Protein AF-A0A6M1LW77-F1 (afdb_monomer_lite)

Radius of gyration: 14.68 Å; chains: 1; bounding box: 43×23×37 Å

Organism: NCBI:txid2716930

InterPro domains:
  IPR031768 Carbohydrate binding module, xylan-binding domain [PF16841] (2-78)

Sequence (104 aa):
DAWQGSAQYTISVDGVPINGTLTAQASHAAGEVDTVTVLGNWAPGGHVLTVNFLNDDWGGSAATDRNLYLEGATYNGAAVPGSTAMLGMAGPQNFAFTDVNPIG

Secondary structure (DSSP, 8-state):
-BTTS--EEEEEETTEEEEEEEE--S-GGGT----------PPSEEEEEEEEE----B-SSGGGBB-EEE---EETTEEPTT--EEE-SSEEEEEEEEE-S---

pLDDT: mean 93.74, std 7.68, range [51.5, 98.69]

Structure (mmCIF, N/CA/C/O backbone):
data_AF-A0A6M1LW77-F1
#
_entry.id   AF-A0A6M1LW77-F1
#
loop_
_atom_site.group_PDB
_atom_site.id
_atom_site.type_symbol
_atom_site.label_atom_id
_atom_site.label_alt_id
_atom_site.label_comp_id
_atom_site.label_asym_id
_atom_site.label_entity_id
_atom_site.label_seq_id
_atom_site.pdbx_PDB_ins_code
_atom_site.Cartn_x
_atom_site.Cartn_y
_atom_site.Cartn_z
_atom_site.occupancy
_atom_site.B_iso_or_equiv
_atom_site.auth_seq_id
_atom_site.auth_comp_id
_atom_site.auth_asym_id
_atom_site.auth_atom_id
_atom_site.pdbx_PDB_model_num
ATOM 1 N N . ASP A 1 1 ? 7.787 2.718 -13.040 1.00 77.25 1 ASP A N 1
ATOM 2 C CA . ASP A 1 1 ? 7.043 1.857 -12.101 1.00 77.25 1 ASP A CA 1
ATOM 3 C C . ASP A 1 1 ? 6.354 0.694 -12.816 1.00 77.25 1 ASP A C 1
ATOM 5 O O . ASP A 1 1 ? 6.376 -0.398 -12.276 1.00 77.25 1 ASP A O 1
ATOM 9 N N . ALA A 1 2 ? 5.822 0.862 -14.033 1.00 87.12 2 ALA A N 1
ATOM 10 C CA . ALA A 1 2 ? 5.198 -0.219 -14.817 1.00 87.12 2 ALA A CA 1
ATOM 11 C C . ALA A 1 2 ? 6.144 -0.960 -15.803 1.00 87.12 2 ALA A C 1
ATOM 13 O O . ALA A 1 2 ? 5.787 -1.203 -16.961 1.00 87.12 2 ALA A O 1
ATOM 14 N N . TRP A 1 3 ? 7.377 -1.299 -15.399 1.00 91.31 3 TRP A N 1
ATOM 15 C CA . TRP A 1 3 ? 8.298 -2.056 -16.267 1.00 91.31 3 TRP A CA 1
ATOM 16 C C . TRP A 1 3 ? 7.703 -3.423 -16.640 1.00 91.31 3 TRP A C 1
ATOM 18 O O . TRP A 1 3 ? 7.285 -4.173 -15.766 1.00 91.31 3 TRP A O 1
ATOM 28 N N . GLN A 1 4 ? 7.629 -3.744 -17.940 1.00 93.81 4 GLN A N 1
ATOM 29 C CA . GLN A 1 4 ? 6.992 -4.964 -18.480 1.00 93.81 4 GLN A CA 1
ATOM 30 C C . GLN A 1 4 ? 5.562 -5.235 -17.966 1.00 93.81 4 GLN A C 1
ATOM 32 O O . GLN A 1 4 ? 5.105 -6.375 -17.932 1.00 93.81 4 GLN A O 1
ATOM 37 N N . GLY A 1 5 ? 4.841 -4.180 -17.584 1.00 95.19 5 GLY A N 1
ATOM 38 C CA . GLY A 1 5 ? 3.474 -4.260 -17.086 1.00 95.19 5 GLY A CA 1
ATOM 39 C C . GLY A 1 5 ? 3.306 -3.598 -15.724 1.00 95.19 5 GLY A C 1
ATOM 40 O O . GLY A 1 5 ? 4.270 -3.337 -15.005 1.00 95.19 5 GLY A O 1
ATOM 41 N N . SER A 1 6 ? 2.053 -3.325 -15.385 1.00 97.12 6 SER A N 1
ATOM 42 C CA . SER A 1 6 ? 1.666 -2.684 -14.132 1.00 97.12 6 SER A CA 1
ATOM 43 C C . SER A 1 6 ? 1.931 -3.556 -12.905 1.00 97.12 6 SER A C 1
ATOM 45 O O . SER A 1 6 ? 1.854 -4.791 -12.954 1.00 97.12 6 SER A O 1
ATOM 47 N N . ALA A 1 7 ? 2.188 -2.901 -11.774 1.00 97.94 7 ALA A N 1
ATOM 48 C CA . ALA A 1 7 ? 2.237 -3.567 -10.482 1.00 97.94 7 ALA A CA 1
ATOM 49 C C . ALA A 1 7 ? 0.870 -4.177 -10.133 1.00 97.94 7 ALA A C 1
ATOM 51 O O . ALA A 1 7 ? -0.181 -3.569 -10.336 1.00 97.94 7 ALA A O 1
ATOM 52 N N . GLN A 1 8 ? 0.896 -5.391 -9.599 1.00 98.44 8 GLN A N 1
ATOM 53 C CA . GLN A 1 8 ? -0.256 -6.138 -9.121 1.00 98.44 8 GLN A CA 1
ATOM 54 C C . GLN A 1 8 ? -0.121 -6.370 -7.625 1.00 98.44 8 GLN A C 1
ATOM 56 O O . GLN A 1 8 ? 0.963 -6.678 -7.127 1.00 98.44 8 GLN A O 1
ATOM 61 N N . TYR A 1 9 ? -1.228 -6.242 -6.907 1.00 98.56 9 TYR A N 1
ATOM 62 C CA . TYR A 1 9 ? -1.230 -6.314 -5.454 1.00 98.56 9 TYR A CA 1
ATOM 63 C C . TYR A 1 9 ? -2.531 -6.891 -4.910 1.00 98.56 9 TYR A C 1
ATOM 65 O O . TYR A 1 9 ? -3.545 -6.949 -5.602 1.00 98.56 9 TYR A O 1
ATOM 73 N N . THR A 1 10 ? -2.507 -7.318 -3.653 1.00 98.44 10 THR A N 1
ATOM 74 C CA . THR A 1 10 ? -3.714 -7.648 -2.881 1.00 98.44 10 THR A CA 1
ATOM 75 C C . THR A 1 10 ? -3.806 -6.766 -1.651 1.00 98.44 10 THR A C 1
ATOM 77 O O . THR A 1 10 ? -2.784 -6.338 -1.113 1.00 98.44 10 THR A O 1
ATOM 80 N N . ILE A 1 11 ? -5.030 -6.555 -1.177 1.00 97.88 11 ILE A N 1
ATOM 81 C CA . ILE A 1 11 ? -5.310 -5.881 0.088 1.00 97.88 11 ILE A CA 1
ATOM 82 C C . ILE A 1 11 ? -5.914 -6.893 1.063 1.00 97.88 11 ILE A C 1
ATOM 84 O O . ILE A 1 11 ? -6.721 -7.736 0.676 1.00 97.88 11 ILE A O 1
ATOM 88 N N . SER A 1 12 ? -5.549 -6.799 2.337 1.00 97.50 12 SER A N 1
ATOM 89 C CA . SER A 1 12 ? -6.263 -7.468 3.425 1.00 97.50 12 SER A CA 1
ATOM 90 C C . SER A 1 12 ? -6.320 -6.578 4.660 1.00 97.50 12 SER A C 1
ATOM 92 O O . SER A 1 12 ? -5.467 -5.705 4.827 1.00 97.50 12 SER A O 1
ATOM 94 N N . VAL A 1 13 ? -7.315 -6.798 5.516 1.00 97.12 13 VAL A N 1
ATOM 95 C CA . VAL A 1 13 ? -7.378 -6.186 6.848 1.00 97.12 13 VAL A CA 1
ATOM 96 C C . VAL A 1 13 ? -7.446 -7.291 7.888 1.00 97.12 13 VAL A C 1
ATOM 98 O O . VAL A 1 13 ? -8.267 -8.196 7.765 1.00 97.12 13 VAL A O 1
ATOM 101 N N . ASP A 1 14 ? -6.544 -7.255 8.867 1.00 96.81 14 ASP A N 1
ATOM 102 C CA . ASP A 1 14 ? -6.369 -8.305 9.880 1.00 96.81 14 ASP A CA 1
ATOM 103 C C . ASP A 1 14 ? -6.228 -9.712 9.265 1.00 96.81 14 ASP A C 1
ATOM 105 O O . ASP A 1 14 ? -6.728 -10.712 9.779 1.00 96.81 14 ASP A O 1
ATOM 109 N N . GLY A 1 15 ? -5.561 -9.784 8.108 1.00 95.81 15 GLY A N 1
ATOM 110 C CA . GLY A 1 15 ? -5.372 -11.015 7.339 1.00 95.81 15 GLY A CA 1
ATOM 111 C C . GLY A 1 15 ? -6.597 -11.479 6.543 1.00 95.81 15 GLY A C 1
ATOM 112 O O . GLY A 1 15 ? -6.492 -12.459 5.808 1.00 95.81 15 GLY A O 1
ATOM 113 N N . VAL A 1 16 ? -7.736 -10.785 6.632 1.00 95.62 16 VAL A N 1
ATOM 114 C CA . VAL A 1 16 ? -8.928 -11.060 5.819 1.00 95.62 16 VAL A CA 1
ATOM 115 C C . VAL A 1 16 ? -8.786 -10.358 4.465 1.00 95.62 16 VAL A C 1
ATOM 117 O O . VAL A 1 16 ? -8.730 -9.125 4.432 1.00 95.62 16 VAL A O 1
ATOM 120 N N . PRO A 1 17 ? -8.715 -11.095 3.339 1.00 94.31 17 PRO A N 1
ATOM 121 C CA . PRO A 1 17 ? -8.573 -10.490 2.019 1.00 94.31 17 PRO A CA 1
ATOM 122 C C . PRO A 1 17 ? -9.755 -9.586 1.672 1.00 94.31 17 PRO A C 1
ATOM 124 O O . PRO A 1 17 ? -10.912 -9.936 1.907 1.00 94.31 17 PRO A O 1
ATOM 127 N N . ILE A 1 18 ? -9.452 -8.445 1.060 1.00 92.25 18 ILE A N 1
ATOM 128 C CA . ILE A 1 18 ? -10.434 -7.533 0.487 1.00 92.25 18 ILE A CA 1
ATOM 129 C C . ILE A 1 18 ? -10.259 -7.583 -1.026 1.00 92.25 18 ILE A C 1
ATOM 131 O O . ILE A 1 18 ? -9.220 -7.179 -1.548 1.00 92.25 18 ILE A O 1
ATOM 135 N N . ASN A 1 19 ? -11.302 -8.031 -1.725 1.00 87.44 19 ASN A N 1
ATOM 136 C CA . ASN A 1 19 ? -11.281 -8.276 -3.168 1.00 87.44 19 ASN A CA 1
ATOM 137 C C . ASN A 1 19 ? -10.229 -9.334 -3.572 1.00 87.44 19 ASN A C 1
ATOM 139 O O . ASN A 1 19 ? -9.764 -10.126 -2.753 1.00 87.44 19 ASN A O 1
ATOM 143 N N . GLY A 1 20 ? -9.920 -9.401 -4.868 1.00 93.19 20 GLY A N 1
ATOM 144 C CA . GLY A 1 20 ? -8.857 -10.239 -5.422 1.00 93.19 20 GLY A CA 1
ATOM 145 C C . GLY A 1 20 ? -7.597 -9.434 -5.739 1.00 93.19 20 GLY A C 1
ATOM 146 O O . GLY A 1 20 ? -7.352 -8.373 -5.168 1.00 93.19 20 GLY A O 1
ATOM 147 N N . THR A 1 21 ? -6.806 -9.933 -6.686 1.00 97.62 21 THR A N 1
ATOM 148 C CA . THR A 1 21 ? -5.676 -9.184 -7.241 1.00 97.62 21 THR A CA 1
ATOM 149 C C . THR A 1 21 ? -6.159 -7.910 -7.931 1.00 97.62 21 THR A C 1
ATOM 151 O O . THR A 1 21 ? -7.051 -7.944 -8.778 1.00 97.62 21 THR A O 1
ATOM 154 N N . LEU A 1 22 ? -5.536 -6.797 -7.569 1.00 97.88 22 LEU A N 1
ATOM 155 C CA . LEU A 1 22 ? -5.709 -5.477 -8.157 1.00 97.88 22 LEU A CA 1
ATOM 156 C C . LEU A 1 22 ? -4.479 -5.132 -9.000 1.00 97.88 22 LEU A C 1
ATOM 158 O O . LEU A 1 22 ? -3.400 -5.690 -8.799 1.00 97.88 22 LEU A O 1
ATOM 162 N N . THR A 1 23 ? -4.635 -4.194 -9.929 1.00 97.38 23 THR A N 1
ATOM 163 C CA . THR A 1 23 ? -3.553 -3.690 -10.782 1.00 97.38 23 THR A CA 1
ATOM 164 C C . THR A 1 23 ? -3.472 -2.174 -10.641 1.00 97.38 23 THR A C 1
ATOM 166 O O . THR A 1 23 ? -4.497 -1.513 -10.769 1.00 97.38 23 THR A O 1
ATOM 169 N N . ALA A 1 24 ? -2.278 -1.635 -10.390 1.00 96.75 24 ALA A N 1
ATOM 170 C CA . ALA A 1 24 ? -2.022 -0.196 -10.380 1.00 96.75 24 ALA A CA 1
ATOM 171 C C . ALA A 1 24 ? -1.937 0.316 -11.828 1.00 96.75 24 ALA A C 1
ATOM 173 O O . ALA A 1 24 ? -0.968 0.047 -12.541 1.00 96.75 24 ALA A O 1
ATOM 174 N N . GLN A 1 25 ? -2.997 0.969 -12.289 1.00 93.94 25 GLN A N 1
ATOM 175 C CA . GLN A 1 25 ? -3.142 1.494 -13.647 1.00 93.94 25 GLN A CA 1
ATOM 176 C C . GLN A 1 25 ? -2.685 2.953 -13.746 1.00 93.94 25 GLN A C 1
ATOM 178 O O . GLN A 1 25 ? -2.246 3.377 -14.815 1.00 93.94 25 GLN A O 1
ATOM 183 N N . ALA A 1 26 ? -2.796 3.714 -12.656 1.00 94.25 26 ALA A N 1
ATOM 184 C CA . ALA A 1 26 ? -2.412 5.118 -12.615 1.00 94.25 26 ALA A CA 1
ATOM 185 C C . ALA A 1 26 ? -0.897 5.320 -12.776 1.00 94.25 26 ALA A C 1
ATOM 187 O O . ALA A 1 26 ? -0.088 4.544 -12.264 1.00 94.25 26 ALA A O 1
ATOM 188 N N . SER A 1 27 ? -0.509 6.394 -13.467 1.00 92.12 27 SER A N 1
ATOM 189 C CA . SER A 1 27 ? 0.898 6.754 -13.646 1.00 92.12 27 SER A CA 1
ATOM 190 C C . SER A 1 27 ? 1.435 7.531 -12.443 1.00 92.12 27 SER A C 1
ATOM 192 O O . SER A 1 27 ? 1.153 8.723 -12.285 1.00 92.12 27 SER A O 1
ATOM 194 N N . HIS A 1 28 ? 2.307 6.904 -11.646 1.00 92.62 28 HIS A N 1
ATOM 195 C CA . HIS A 1 28 ? 2.972 7.586 -10.530 1.00 92.62 28 HIS A CA 1
ATOM 196 C C . HIS A 1 28 ? 3.823 8.782 -11.005 1.00 92.62 28 HIS A C 1
ATOM 198 O O . HIS A 1 28 ? 3.812 9.849 -10.397 1.00 92.62 28 HIS A O 1
ATOM 204 N N . ALA A 1 29 ? 4.510 8.659 -12.149 1.00 90.81 29 ALA A N 1
ATOM 205 C CA . ALA A 1 29 ? 5.334 9.742 -12.702 1.00 90.81 29 ALA A CA 1
ATOM 206 C C . ALA A 1 29 ? 4.519 10.971 -13.147 1.00 90.81 29 ALA A C 1
ATOM 208 O O . ALA A 1 29 ? 5.057 12.077 -13.198 1.00 90.81 29 ALA A O 1
ATOM 209 N N . ALA A 1 30 ? 3.237 10.783 -13.474 1.00 93.69 30 ALA A N 1
ATOM 210 C CA . ALA A 1 30 ? 2.312 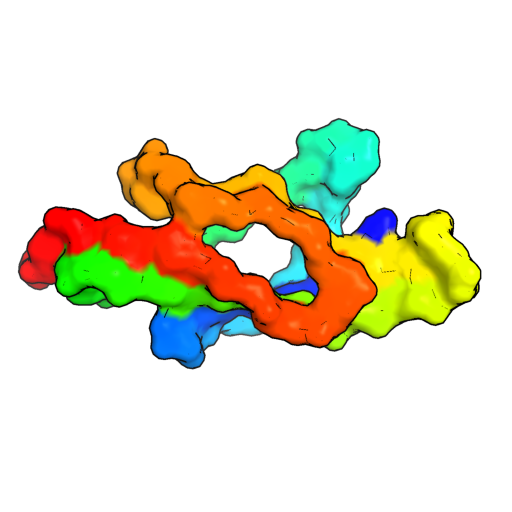11.869 -13.792 1.00 93.69 30 ALA A CA 1
ATOM 211 C C . ALA A 1 30 ? 1.601 12.436 -12.546 1.00 93.69 30 ALA A C 1
ATOM 213 O O . ALA A 1 30 ? 0.850 13.402 -12.670 1.00 93.69 30 ALA A O 1
ATOM 214 N N . GLY A 1 31 ? 1.839 11.864 -11.358 1.00 93.81 31 GLY A N 1
ATOM 215 C CA . GLY A 1 31 ? 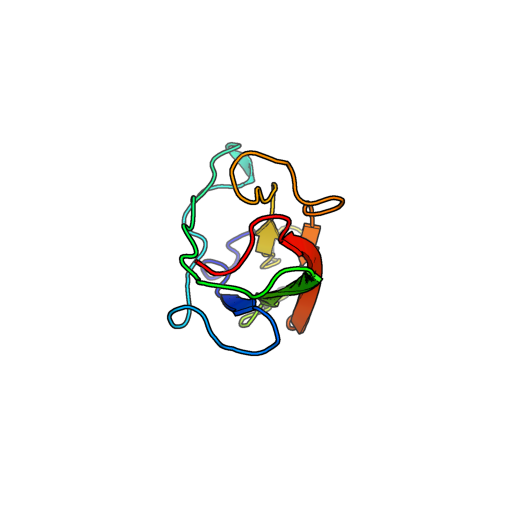1.138 12.219 -10.122 1.00 93.81 31 GLY A CA 1
ATOM 216 C C . GLY A 1 31 ? -0.316 11.740 -10.083 1.00 93.81 31 GLY A C 1
ATOM 217 O O . GLY A 1 31 ? -1.131 12.310 -9.359 1.00 93.81 31 GLY A O 1
ATOM 218 N N . GLU A 1 32 ? -0.661 10.732 -10.885 1.00 96.06 32 GLU A N 1
ATOM 219 C CA . GLU A 1 32 ? -1.989 10.123 -10.897 1.00 96.06 32 GLU A CA 1
ATOM 220 C C . GLU A 1 32 ? -2.098 9.048 -9.813 1.00 96.06 32 GLU A C 1
ATOM 222 O O . GLU A 1 32 ? -1.108 8.415 -9.443 1.00 96.06 32 GLU A O 1
ATOM 227 N N . VAL A 1 33 ? -3.318 8.804 -9.330 1.00 96.19 33 VAL A N 1
ATOM 228 C CA . VAL A 1 33 ? -3.587 7.782 -8.314 1.00 96.19 33 VAL A CA 1
ATOM 229 C C . VAL A 1 33 ? -4.846 6.991 -8.641 1.00 96.19 33 VAL A C 1
ATOM 231 O O . VAL A 1 33 ? -5.886 7.559 -8.980 1.00 96.19 33 VAL A O 1
ATOM 234 N N . ASP A 1 34 ? -4.770 5.675 -8.463 1.00 95.56 34 ASP A N 1
ATOM 235 C CA . ASP A 1 34 ? -5.957 4.836 -8.346 1.00 95.56 34 ASP A CA 1
ATOM 236 C C . ASP A 1 34 ? -6.490 4.936 -6.917 1.00 95.56 34 ASP A C 1
ATOM 238 O O . ASP A 1 34 ? -5.739 4.840 -5.946 1.00 95.56 34 ASP A O 1
ATOM 242 N N . THR A 1 35 ? -7.803 5.100 -6.769 1.00 95.69 35 THR A N 1
ATOM 243 C CA . THR A 1 35 ? -8.448 5.057 -5.451 1.00 95.69 35 THR A CA 1
ATOM 244 C C . THR A 1 35 ? -9.161 3.727 -5.270 1.00 95.69 35 THR A C 1
ATOM 246 O O . THR A 1 35 ? -10.076 3.399 -6.024 1.00 95.69 35 THR A O 1
ATOM 249 N N . VAL A 1 36 ? -8.778 2.982 -4.232 1.00 95.25 36 VAL A N 1
ATOM 250 C CA . VAL A 1 36 ? -9.458 1.747 -3.828 1.00 95.25 36 VAL A CA 1
ATOM 251 C C . VAL A 1 36 ? -10.259 2.003 -2.560 1.00 95.25 36 VAL A C 1
ATOM 253 O O . VAL A 1 36 ? -9.707 2.378 -1.528 1.00 95.25 36 VAL A O 1
ATOM 256 N N . THR A 1 37 ? -11.569 1.774 -2.621 1.00 94.38 37 THR A N 1
ATOM 257 C CA . THR A 1 37 ? -12.429 1.811 -1.435 1.00 94.38 37 THR A CA 1
ATOM 258 C C . THR A 1 37 ? -12.522 0.420 -0.820 1.00 94.38 37 THR A C 1
ATOM 260 O O . THR A 1 37 ? -12.987 -0.526 -1.455 1.00 94.38 37 THR A O 1
ATOM 263 N N . VAL A 1 38 ? -12.098 0.312 0.436 1.00 92.06 38 VAL A N 1
ATOM 264 C CA . VAL A 1 38 ? -12.228 -0.890 1.261 1.00 92.06 38 VAL A CA 1
ATOM 265 C C . VAL A 1 38 ? -13.419 -0.686 2.190 1.00 92.06 38 VAL A C 1
ATOM 267 O O . VAL A 1 38 ? -13.441 0.269 2.964 1.00 92.06 38 VAL A O 1
ATOM 270 N N . LEU A 1 39 ? -14.408 -1.575 2.116 1.00 89.88 39 LEU A N 1
ATOM 271 C CA . LEU A 1 39 ? -15.559 -1.576 3.016 1.00 89.88 39 LEU A CA 1
ATOM 272 C C . LEU A 1 39 ? -15.420 -2.731 4.006 1.00 89.88 39 LEU A C 1
ATOM 274 O O . LEU A 1 39 ? -15.143 -3.862 3.608 1.00 89.88 39 LEU A O 1
ATOM 278 N N . GLY A 1 40 ? -15.638 -2.444 5.283 1.00 86.50 40 GLY A N 1
ATOM 279 C CA . GLY A 1 40 ? -15.588 -3.421 6.361 1.00 86.50 40 GLY A CA 1
ATOM 280 C C . GLY A 1 40 ? -16.358 -2.927 7.579 1.00 86.50 40 GLY A C 1
ATOM 281 O O . GLY A 1 40 ? -16.624 -1.734 7.708 1.00 86.50 40 GLY A O 1
ATOM 282 N N . ASN A 1 41 ? -16.739 -3.861 8.447 1.00 86.81 41 ASN A N 1
ATOM 283 C CA . ASN A 1 41 ? -17.282 -3.570 9.770 1.00 86.81 41 ASN A CA 1
ATOM 284 C C . ASN A 1 41 ? -16.318 -4.163 10.797 1.00 86.81 41 ASN A C 1
ATOM 286 O O . ASN A 1 41 ? -16.365 -5.366 11.068 1.00 86.81 41 ASN A O 1
ATOM 290 N N . TRP A 1 42 ? -15.393 -3.342 11.278 1.00 90.44 42 TRP A N 1
ATOM 291 C CA . TRP A 1 42 ? -14.362 -3.759 12.217 1.00 90.44 42 TRP A CA 1
ATOM 292 C C . TRP A 1 42 ? -14.774 -3.400 13.646 1.00 90.44 42 TRP A C 1
ATOM 294 O O . TRP A 1 42 ? -15.483 -2.426 13.884 1.00 90.44 42 TRP A O 1
ATOM 304 N N . ALA A 1 43 ? -14.391 -4.240 14.607 1.00 91.5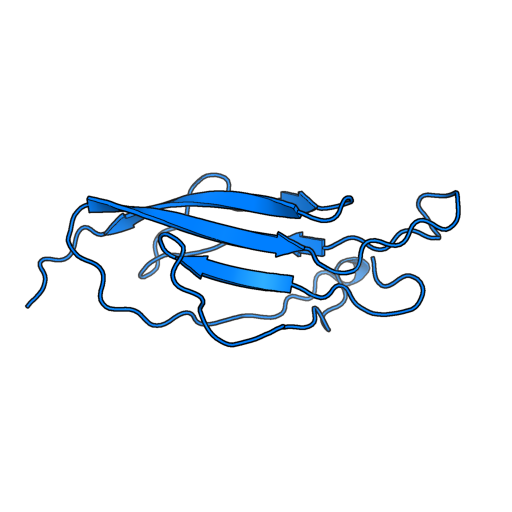0 43 ALA A N 1
ATOM 305 C CA . ALA A 1 43 ? -14.656 -3.959 16.014 1.00 91.50 43 ALA A CA 1
ATOM 306 C C . ALA A 1 43 ? -13.797 -2.775 16.490 1.00 91.50 43 ALA A C 1
ATOM 308 O O . ALA A 1 43 ? -12.693 -2.620 15.990 1.00 91.50 43 ALA A O 1
ATOM 309 N N . PRO A 1 44 ? -14.221 -1.994 17.498 1.00 92.56 44 PRO A N 1
ATOM 310 C CA . PRO A 1 44 ? -13.379 -0.947 18.069 1.00 92.56 44 PRO A CA 1
ATOM 311 C C . PRO A 1 44 ? -11.995 -1.472 18.461 1.00 92.56 44 PRO A C 1
ATOM 313 O O . PRO A 1 44 ? -11.892 -2.483 19.164 1.00 92.56 44 PRO A O 1
ATOM 316 N N . GLY A 1 45 ? -10.937 -0.763 18.074 1.00 94.56 45 GLY A N 1
ATOM 317 C CA . GLY A 1 45 ? -9.568 -1.163 18.382 1.00 94.56 45 GLY A CA 1
ATOM 318 C C . GLY A 1 45 ? -8.582 -0.933 17.244 1.00 94.56 45 GLY A C 1
ATOM 319 O O . GLY A 1 45 ? -8.869 -0.254 16.265 1.00 94.56 45 GLY A O 1
ATOM 320 N N . GLY A 1 46 ? -7.369 -1.451 17.428 1.00 96.06 46 GLY A N 1
ATOM 321 C CA . GLY A 1 46 ? -6.322 -1.390 16.413 1.00 96.06 46 GLY A CA 1
ATOM 322 C C . GLY A 1 46 ? -6.489 -2.491 15.368 1.00 96.06 46 GLY A C 1
ATOM 323 O O . GLY A 1 46 ? -6.755 -3.637 15.723 1.00 96.06 46 GLY A O 1
ATOM 324 N N . HIS A 1 47 ? -6.251 -2.133 14.112 1.00 96.88 47 HIS A N 1
ATOM 325 C CA . HIS A 1 47 ? -6.309 -3.008 12.945 1.00 96.88 47 HIS A CA 1
ATOM 326 C C . HIS A 1 47 ? -5.069 -2.838 12.080 1.00 96.88 47 HIS A C 1
ATOM 328 O O . HIS A 1 47 ? -4.373 -1.816 12.140 1.00 96.88 47 HIS A O 1
ATOM 334 N N . VAL A 1 48 ? -4.813 -3.835 11.238 1.00 97.56 48 VAL A N 1
ATOM 335 C CA . VAL A 1 48 ? -3.704 -3.819 10.285 1.00 97.56 48 VAL A CA 1
ATOM 336 C C . VAL A 1 48 ? -4.239 -3.921 8.866 1.00 97.56 48 VAL A C 1
ATOM 338 O O . VAL A 1 48 ? -4.795 -4.943 8.476 1.00 97.56 48 VAL A O 1
ATOM 341 N N . LEU A 1 49 ? -4.012 -2.872 8.077 1.00 97.31 49 LEU A N 1
ATOM 342 C CA . LEU A 1 49 ? -4.093 -2.914 6.623 1.00 97.31 49 LEU A CA 1
ATOM 343 C C . LEU A 1 49 ? -2.794 -3.515 6.079 1.00 97.31 49 LEU A C 1
ATOM 345 O O . LEU A 1 49 ? -1.712 -2.991 6.343 1.00 97.31 49 LEU A O 1
ATOM 349 N N . THR A 1 50 ? -2.902 -4.561 5.268 1.00 98.31 50 THR A N 1
ATOM 350 C CA . THR A 1 50 ? -1.770 -5.148 4.547 1.00 98.31 50 THR A CA 1
ATOM 351 C C . THR A 1 50 ? -1.962 -4.965 3.049 1.00 98.31 50 THR A C 1
ATOM 353 O O . THR A 1 50 ? -2.945 -5.447 2.481 1.00 98.31 50 THR A O 1
ATOM 356 N N . VAL A 1 51 ? -0.991 -4.317 2.407 1.00 98.31 51 VAL A N 1
ATOM 357 C CA . VAL A 1 51 ? -0.850 -4.245 0.948 1.00 98.31 51 VAL A CA 1
ATOM 358 C C . VAL A 1 51 ? 0.286 -5.175 0.549 1.00 98.31 51 VAL A C 1
ATOM 360 O O . VAL A 1 51 ? 1.405 -5.010 1.019 1.00 98.31 51 VAL A O 1
ATOM 363 N N . ASN A 1 52 ? 0.010 -6.168 -0.291 1.00 98.44 52 ASN A N 1
ATOM 364 C CA . ASN A 1 52 ? 0.992 -7.178 -0.681 1.00 98.44 52 ASN A CA 1
ATOM 365 C C . ASN A 1 52 ? 1.299 -7.074 -2.175 1.00 98.44 52 ASN A C 1
ATOM 367 O O . ASN A 1 52 ? 0.422 -7.356 -2.992 1.00 98.44 52 ASN A O 1
ATOM 371 N N . PHE A 1 53 ? 2.521 -6.664 -2.520 1.00 98.69 53 PHE A N 1
ATOM 372 C CA . PHE A 1 53 ? 2.993 -6.567 -3.902 1.00 98.69 53 PHE A CA 1
ATOM 373 C C . PHE A 1 53 ? 3.345 -7.959 -4.443 1.00 98.69 53 PHE A C 1
ATOM 375 O O . PHE A 1 53 ? 4.019 -8.733 -3.764 1.00 98.69 53 PHE A O 1
ATOM 382 N N . LEU A 1 54 ? 2.859 -8.301 -5.641 1.00 98.50 54 LEU A N 1
ATOM 383 C CA . LEU A 1 54 ? 2.863 -9.682 -6.139 1.00 98.50 54 LEU A CA 1
ATOM 384 C C . LEU A 1 54 ? 3.882 -9.960 -7.240 1.00 98.50 54 LEU A C 1
ATOM 386 O O . LEU A 1 54 ? 4.519 -11.009 -7.233 1.00 98.50 54 LEU A O 1
ATOM 390 N N . ASN A 1 55 ? 3.976 -9.076 -8.229 1.00 97.75 55 ASN A N 1
ATOM 391 C CA . ASN A 1 55 ? 4.714 -9.322 -9.465 1.00 97.75 55 ASN A CA 1
ATOM 392 C C . ASN A 1 55 ? 5.931 -8.407 -9.560 1.00 97.75 55 ASN A C 1
ATOM 394 O O . ASN A 1 55 ? 6.037 -7.638 -10.503 1.00 97.75 55 ASN A O 1
ATOM 398 N N . ASP A 1 56 ? 6.842 -8.478 -8.600 1.00 97.00 56 ASP A N 1
ATOM 399 C CA . ASP A 1 56 ? 8.143 -7.816 -8.727 1.00 97.00 56 ASP A CA 1
ATOM 400 C C . ASP A 1 56 ? 8.892 -8.293 -9.988 1.00 97.00 56 ASP A C 1
ATOM 402 O O . ASP A 1 56 ? 8.789 -9.461 -10.378 1.00 97.00 56 ASP A O 1
ATOM 406 N N . ASP A 1 57 ? 9.582 -7.373 -10.659 1.00 97.12 57 ASP A N 1
ATOM 407 C CA . ASP A 1 57 ? 10.351 -7.643 -11.872 1.00 97.12 57 ASP A CA 1
ATOM 408 C C . ASP A 1 57 ? 11.444 -6.591 -12.080 1.00 97.12 57 ASP A C 1
ATOM 410 O O . ASP A 1 57 ? 11.179 -5.431 -12.415 1.00 97.12 57 ASP A O 1
ATOM 414 N N . TRP A 1 58 ? 12.688 -7.039 -11.914 1.00 95.69 58 TRP A N 1
ATOM 415 C CA . TRP A 1 58 ? 13.888 -6.222 -12.008 1.00 95.69 58 TRP A CA 1
ATOM 416 C C . TRP A 1 58 ? 14.701 -6.569 -13.257 1.00 95.69 58 TRP A C 1
ATOM 418 O O . TRP A 1 58 ? 15.341 -7.618 -13.357 1.00 95.69 58 TRP A O 1
ATOM 428 N N . GLY A 1 59 ? 14.758 -5.630 -14.195 1.00 96.25 59 GLY A N 1
ATOM 429 C CA . GLY A 1 59 ? 15.526 -5.714 -15.434 1.00 96.25 59 GLY A CA 1
ATOM 430 C C . GLY A 1 59 ? 16.953 -5.169 -15.336 1.00 96.25 59 GLY A C 1
ATOM 431 O O . GLY A 1 59 ? 17.521 -4.805 -16.365 1.00 96.25 59 GLY A O 1
ATOM 432 N N . GLY A 1 60 ? 17.529 -5.037 -14.136 1.00 95.75 60 GLY A N 1
ATOM 433 C CA . GLY A 1 60 ? 18.931 -4.631 -13.948 1.00 95.75 60 GLY A CA 1
ATOM 434 C C . GLY A 1 60 ? 19.185 -3.132 -13.744 1.00 95.75 60 GLY A C 1
ATOM 435 O O . GLY A 1 60 ? 20.338 -2.748 -13.546 1.00 95.75 60 GLY A O 1
ATOM 436 N N . SER A 1 61 ? 18.159 -2.277 -13.785 1.00 94.56 61 SER A N 1
ATOM 437 C CA . SER A 1 61 ? 18.291 -0.833 -13.555 1.00 94.56 61 SER A CA 1
ATOM 438 C C . SER A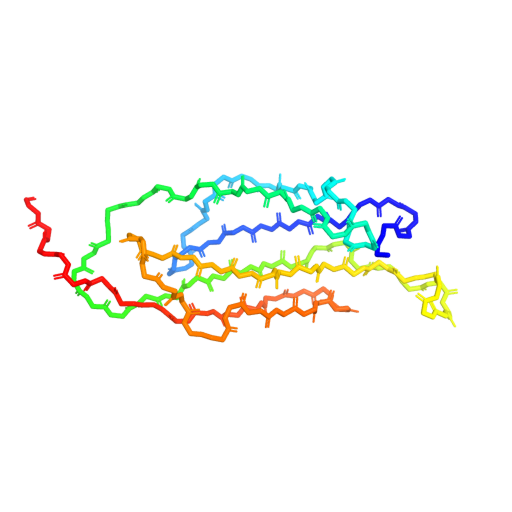 1 61 ? 17.000 -0.221 -13.012 1.00 94.56 61 SER A C 1
ATOM 440 O O . SER A 1 61 ? 15.923 -0.753 -13.248 1.00 94.56 61 SER A O 1
ATOM 442 N N . ALA A 1 62 ? 17.084 0.955 -12.382 1.00 90.12 62 ALA A N 1
ATOM 443 C CA . ALA A 1 62 ? 15.901 1.663 -11.877 1.00 90.12 62 ALA A CA 1
ATOM 444 C C . ALA A 1 62 ? 14.887 2.034 -12.982 1.00 90.12 62 ALA A C 1
ATOM 446 O O . ALA A 1 62 ? 13.696 2.165 -12.720 1.00 90.12 62 ALA A O 1
ATOM 447 N N . ALA A 1 63 ? 15.345 2.202 -14.229 1.00 90.75 63 ALA A N 1
ATOM 448 C CA . ALA A 1 63 ? 14.466 2.451 -15.375 1.00 90.75 63 ALA A CA 1
ATOM 449 C C . ALA A 1 63 ? 13.735 1.183 -15.852 1.00 90.75 63 ALA A C 1
ATOM 451 O O . ALA A 1 63 ? 12.745 1.271 -16.576 1.00 90.75 63 ALA A O 1
ATOM 452 N N . THR A 1 64 ? 14.228 0.013 -15.452 1.00 95.31 64 THR A N 1
ATOM 453 C CA . THR A 1 64 ? 13.704 -1.308 -15.799 1.00 95.31 64 THR A CA 1
ATOM 454 C C . THR A 1 64 ? 13.219 -2.030 -14.548 1.00 95.31 64 THR A C 1
ATOM 456 O O . THR A 1 64 ? 13.483 -3.212 -14.368 1.00 95.31 64 THR A O 1
ATOM 459 N N . ASP A 1 65 ? 12.527 -1.302 -13.677 1.00 95.44 65 ASP A N 1
ATOM 460 C CA . ASP A 1 65 ? 12.058 -1.797 -12.389 1.00 95.44 65 ASP A CA 1
ATOM 461 C C . ASP A 1 65 ? 10.544 -1.659 -12.247 1.00 95.44 65 ASP A C 1
ATOM 463 O O . ASP A 1 65 ? 9.973 -0.587 -12.530 1.00 95.44 65 ASP A O 1
ATOM 467 N N . ARG A 1 66 ? 9.893 -2.741 -11.809 1.00 97.50 66 ARG A N 1
ATOM 468 C CA . ARG A 1 66 ? 8.477 -2.724 -11.469 1.00 97.50 66 ARG A CA 1
ATOM 469 C C . ARG A 1 66 ? 8.306 -2.449 -9.984 1.00 97.50 66 ARG A C 1
ATOM 471 O O . ARG A 1 66 ? 8.642 -3.264 -9.140 1.00 97.50 66 ARG A O 1
ATOM 478 N N . ASN A 1 67 ? 7.680 -1.322 -9.685 1.00 97.31 67 ASN A N 1
ATOM 479 C CA . ASN A 1 67 ? 7.459 -0.867 -8.320 1.00 97.31 67 ASN A CA 1
ATOM 480 C C . ASN A 1 67 ? 5.969 -0.622 -8.089 1.00 97.31 67 ASN A C 1
ATOM 482 O O . ASN A 1 67 ? 5.270 -0.154 -8.989 1.00 97.31 67 ASN A O 1
ATOM 486 N N . LEU A 1 68 ? 5.499 -0.884 -6.871 1.00 98.38 68 LEU A N 1
ATOM 487 C CA . LEU A 1 68 ? 4.189 -0.439 -6.402 1.00 98.38 68 LEU A CA 1
ATOM 488 C C . LEU A 1 68 ? 4.359 0.787 -5.503 1.00 98.38 68 LEU A C 1
ATOM 490 O O . LEU A 1 68 ? 5.146 0.758 -4.559 1.00 98.38 68 LEU A O 1
ATOM 494 N N . TYR A 1 69 ? 3.581 1.833 -5.763 1.00 98.19 69 TYR A N 1
ATOM 495 C CA . TYR A 1 69 ? 3.538 3.036 -4.937 1.00 98.19 69 TYR A CA 1
ATOM 496 C C . TYR A 1 69 ? 2.193 3.121 -4.225 1.00 98.19 69 TYR A C 1
ATOM 498 O O . TYR A 1 69 ? 1.137 2.944 -4.832 1.00 98.19 69 TYR A O 1
ATOM 506 N N . LEU A 1 70 ? 2.242 3.379 -2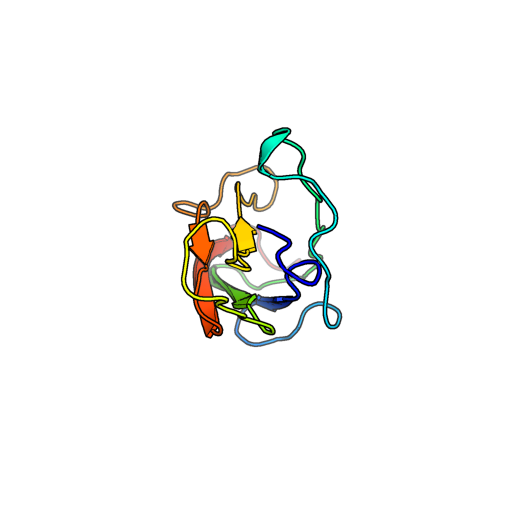.923 1.00 97.50 70 LEU A N 1
ATOM 507 C CA . LEU A 1 70 ? 1.101 3.781 -2.120 1.00 97.50 70 LEU A CA 1
ATOM 508 C C . LEU A 1 70 ? 1.334 5.229 -1.697 1.00 97.50 70 LEU A C 1
ATOM 510 O O . LEU A 1 70 ? 2.259 5.500 -0.937 1.00 97.50 70 LEU A O 1
ATOM 514 N N . GLU A 1 71 ? 0.485 6.141 -2.164 1.00 97.31 71 GLU A N 1
ATOM 515 C CA . GLU A 1 71 ? 0.600 7.567 -1.828 1.00 97.31 71 GLU A CA 1
ATOM 516 C C . GLU A 1 71 ? 0.020 7.896 -0.451 1.00 97.31 71 GLU A C 1
ATOM 518 O O . GLU A 1 71 ? 0.509 8.776 0.258 1.00 97.31 71 GLU A O 1
ATOM 523 N N . GLY A 1 72 ? -1.016 7.170 -0.039 1.00 97.19 72 GLY A N 1
ATOM 524 C CA . GLY A 1 72 ? -1.700 7.405 1.221 1.00 97.19 72 GLY A CA 1
ATOM 525 C C . GLY A 1 72 ? -2.885 6.472 1.424 1.00 97.19 72 GLY A C 1
ATOM 526 O O . GLY A 1 72 ? -3.389 5.854 0.488 1.00 97.19 72 GLY A O 1
ATOM 527 N N . ALA A 1 73 ? -3.369 6.418 2.659 1.00 97.19 73 ALA A N 1
ATOM 528 C CA . ALA A 1 73 ? -4.624 5.792 3.025 1.00 97.19 73 ALA A CA 1
ATOM 529 C C . ALA A 1 73 ? -5.357 6.669 4.043 1.00 97.19 73 ALA A C 1
ATOM 531 O O . ALA A 1 73 ? -4.754 7.378 4.854 1.00 97.19 73 ALA A O 1
ATOM 532 N N . THR A 1 74 ? -6.684 6.604 4.005 1.00 96.69 74 THR A N 1
ATOM 533 C CA . THR A 1 74 ? -7.544 7.228 5.011 1.00 96.69 74 THR A CA 1
ATOM 534 C C . THR A 1 74 ? -8.513 6.197 5.570 1.00 96.69 74 THR A C 1
ATOM 536 O O . THR A 1 74 ? -8.945 5.291 4.860 1.00 96.69 74 THR A O 1
ATOM 539 N N . TYR A 1 75 ? -8.852 6.346 6.847 1.00 94.31 75 TYR A N 1
ATOM 540 C CA . TYR A 1 75 ? -9.877 5.587 7.539 1.00 94.31 75 TYR A CA 1
ATOM 541 C C . TYR A 1 75 ? -10.951 6.548 8.047 1.00 94.31 75 TYR A C 1
ATOM 543 O O . TYR A 1 75 ? -10.659 7.427 8.857 1.00 94.31 75 TYR A O 1
ATOM 551 N N . ASN A 1 76 ? -12.182 6.431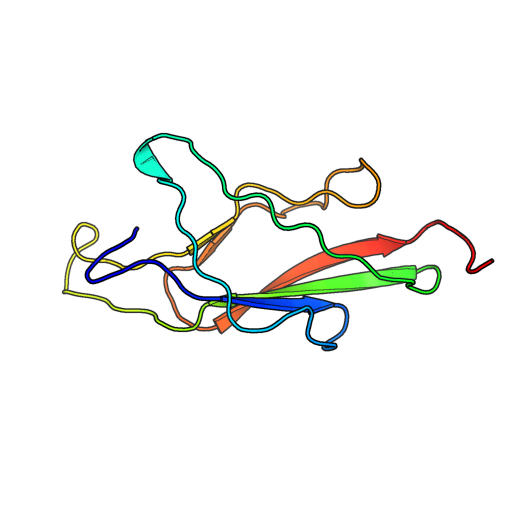 7.536 1.00 91.19 76 ASN A N 1
ATOM 552 C CA . ASN A 1 76 ? -13.306 7.316 7.880 1.00 91.19 76 ASN A CA 1
ATOM 553 C C . ASN A 1 76 ? -12.954 8.821 7.832 1.00 91.19 76 ASN A C 1
ATOM 555 O O . ASN A 1 76 ? -13.368 9.605 8.682 1.00 91.19 76 ASN A O 1
ATOM 559 N N . GLY A 1 77 ? -12.163 9.224 6.832 1.00 91.00 77 GLY A N 1
ATOM 560 C CA . GLY A 1 77 ? -11.728 10.611 6.632 1.00 91.00 77 GLY A CA 1
ATOM 561 C C . GLY A 1 77 ? -10.497 11.043 7.441 1.00 91.00 77 GLY A C 1
ATOM 562 O O . GLY A 1 77 ? -9.986 12.135 7.208 1.00 91.00 77 GLY A O 1
ATOM 563 N N . ALA A 1 78 ? -9.979 10.206 8.344 1.00 92.62 78 ALA A N 1
ATOM 564 C CA . ALA A 1 78 ? -8.716 10.443 9.040 1.00 92.62 78 ALA A CA 1
ATOM 565 C C . ALA A 1 78 ? -7.550 9.766 8.304 1.00 92.62 78 ALA A C 1
ATOM 567 O O . ALA A 1 78 ? -7.687 8.646 7.822 1.00 92.62 78 ALA A O 1
ATOM 568 N N . ALA A 1 79 ? -6.390 10.418 8.221 1.00 95.25 79 ALA A N 1
ATOM 569 C CA . ALA A 1 79 ? -5.205 9.813 7.614 1.00 95.25 79 ALA A CA 1
ATOM 570 C C . ALA A 1 79 ? -4.715 8.605 8.428 1.00 95.25 79 ALA A C 1
ATOM 572 O O . ALA A 1 79 ? -4.640 8.670 9.656 1.00 95.25 79 ALA A O 1
ATOM 573 N N . VAL A 1 80 ? -4.337 7.528 7.738 1.00 96.31 80 VAL A N 1
ATOM 574 C CA . VAL A 1 80 ? -3.635 6.394 8.346 1.00 96.31 80 VAL A CA 1
ATOM 575 C C . VAL A 1 80 ? -2.152 6.769 8.472 1.00 96.31 80 VAL A C 1
ATOM 577 O O . VAL A 1 80 ? -1.508 7.051 7.461 1.00 96.31 80 VAL A O 1
ATOM 580 N N . PRO A 1 81 ? -1.570 6.823 9.682 1.00 93.50 81 PRO A N 1
ATOM 581 C CA . PRO A 1 81 ? -0.187 7.260 9.841 1.00 93.50 81 PRO A CA 1
ATOM 582 C C . PRO A 1 81 ? 0.805 6.366 9.088 1.00 93.50 81 PRO A C 1
ATOM 584 O O . PRO A 1 81 ? 0.759 5.142 9.188 1.00 93.50 81 PRO A O 1
ATOM 587 N N . GLY A 1 82 ? 1.736 6.987 8.358 1.00 95.38 82 GLY A N 1
ATOM 588 C CA . GLY A 1 82 ? 2.805 6.274 7.651 1.00 95.38 82 GLY A CA 1
ATOM 589 C C . GLY A 1 82 ? 2.350 5.484 6.421 1.00 95.38 82 GLY A C 1
ATOM 590 O O . GLY A 1 82 ? 3.122 4.678 5.915 1.00 95.38 82 GLY A O 1
ATOM 591 N N . SER A 1 83 ? 1.132 5.706 5.918 1.00 96.25 83 SER A N 1
ATOM 592 C CA . SER A 1 83 ? 0.568 4.999 4.760 1.00 96.25 83 SER A CA 1
ATOM 593 C C . SER A 1 83 ? 1.129 5.424 3.397 1.00 96.25 83 SER A C 1
ATOM 595 O O . SER A 1 83 ? 0.424 5.313 2.401 1.00 96.25 83 SER A O 1
ATOM 597 N N . THR A 1 84 ? 2.352 5.946 3.343 1.00 97.31 84 THR A N 1
ATOM 598 C CA . THR A 1 84 ? 3.046 6.263 2.090 1.00 97.31 84 THR A CA 1
ATOM 599 C C . THR A 1 84 ? 4.232 5.320 1.960 1.00 97.31 84 THR A C 1
ATOM 601 O O . THR A 1 84 ? 5.054 5.241 2.875 1.00 97.31 84 THR A O 1
ATOM 604 N N . ALA A 1 85 ? 4.320 4.579 0.859 1.00 97.31 85 ALA A N 1
ATOM 605 C CA . ALA A 1 85 ? 5.348 3.561 0.674 1.00 97.31 85 ALA A CA 1
ATOM 606 C C . ALA A 1 85 ? 5.647 3.300 -0.804 1.00 97.31 85 ALA A C 1
ATOM 608 O O . ALA A 1 85 ? 4.751 3.303 -1.642 1.00 97.31 85 ALA A O 1
ATOM 609 N N . MET A 1 86 ? 6.907 2.981 -1.093 1.00 96.88 86 MET A N 1
ATOM 610 C CA . MET A 1 86 ? 7.325 2.347 -2.342 1.00 96.88 86 MET A CA 1
ATOM 611 C C . MET A 1 86 ? 7.715 0.902 -2.031 1.00 96.88 86 MET A C 1
ATOM 613 O O . MET A 1 86 ? 8.572 0.665 -1.179 1.00 96.88 86 MET A O 1
ATOM 617 N N . LEU A 1 87 ? 7.110 -0.055 -2.727 1.00 97.69 87 LEU A N 1
ATOM 618 C CA . LEU A 1 87 ? 7.439 -1.473 -2.647 1.00 97.69 87 LEU A CA 1
ATOM 619 C C . LEU A 1 87 ? 8.154 -1.870 -3.944 1.00 97.69 87 LEU A C 1
ATOM 621 O O . LEU A 1 87 ? 7.510 -2.022 -4.981 1.00 97.69 87 LEU A O 1
ATOM 625 N N . GLY A 1 88 ? 9.476 -2.030 -3.862 1.00 96.19 88 GLY A N 1
ATOM 626 C CA . GLY A 1 88 ? 10.325 -2.502 -4.970 1.00 96.19 88 GLY A CA 1
ATOM 627 C C . GLY A 1 88 ? 10.768 -3.954 -4.848 1.00 96.19 88 GLY A C 1
ATOM 628 O O . GLY A 1 88 ? 11.711 -4.374 -5.499 1.00 96.19 88 GLY A O 1
ATOM 629 N N . MET A 1 89 ? 10.140 -4.700 -3.941 1.00 97.00 89 MET A N 1
ATOM 630 C CA . MET A 1 89 ? 10.287 -6.144 -3.813 1.00 97.00 89 MET A CA 1
ATOM 631 C C . MET A 1 89 ? 8.921 -6.729 -3.483 1.00 97.00 89 MET A C 1
ATOM 633 O O . MET A 1 89 ? 8.147 -6.114 -2.741 1.00 97.00 89 MET A O 1
ATOM 637 N N . ALA A 1 90 ? 8.627 -7.915 -4.012 1.00 98.06 90 ALA A N 1
ATOM 638 C CA . ALA A 1 90 ? 7.375 -8.598 -3.711 1.00 98.06 90 ALA A CA 1
ATOM 639 C C . ALA A 1 90 ? 7.258 -8.878 -2.205 1.00 98.06 90 ALA A C 1
ATOM 641 O O . ALA A 1 90 ? 8.223 -9.287 -1.553 1.00 98.06 90 ALA A O 1
ATOM 642 N N . GLY A 1 91 ? 6.058 -8.690 -1.661 1.00 98.38 91 GLY A N 1
ATOM 643 C CA . GLY A 1 91 ? 5.779 -8.929 -0.253 1.00 98.38 91 GLY A CA 1
ATOM 644 C C . GLY A 1 91 ? 4.845 -7.908 0.396 1.00 98.38 91 GLY A C 1
ATOM 645 O O . GLY A 1 91 ? 4.401 -6.946 -0.243 1.00 98.38 91 GLY A O 1
ATOM 646 N N . PRO A 1 92 ? 4.514 -8.145 1.678 1.00 98.25 92 PRO A N 1
ATOM 647 C CA . PRO A 1 92 ? 3.551 -7.345 2.410 1.00 98.25 92 PRO A CA 1
ATOM 648 C C . PRO A 1 92 ? 4.182 -6.090 3.015 1.00 98.25 92 PRO A C 1
ATOM 650 O O . PRO A 1 92 ? 5.230 -6.147 3.657 1.00 98.25 92 PRO A O 1
ATOM 653 N N . GLN A 1 93 ? 3.460 -4.980 2.914 1.00 98.50 93 GLN A N 1
ATOM 654 C CA . GLN A 1 93 ? 3.645 -3.785 3.723 1.00 98.50 93 GLN A CA 1
ATOM 655 C C . GLN A 1 93 ? 2.413 -3.590 4.610 1.00 98.50 93 GLN A C 1
ATOM 657 O O . GLN A 1 93 ? 1.275 -3.626 4.135 1.00 98.50 93 GLN A O 1
ATOM 662 N N . ASN A 1 94 ? 2.653 -3.376 5.904 1.00 98.19 94 ASN A N 1
ATOM 663 C CA . ASN A 1 94 ? 1.609 -3.233 6.913 1.00 98.19 94 ASN A CA 1
ATOM 664 C C . ASN A 1 94 ? 1.463 -1.777 7.354 1.00 98.19 94 ASN A C 1
ATOM 666 O O . ASN A 1 94 ? 2.461 -1.079 7.548 1.00 98.19 94 ASN A O 1
ATOM 670 N N . PHE A 1 95 ? 0.220 -1.367 7.586 1.00 97.56 95 PHE A N 1
ATOM 671 C CA . PHE A 1 95 ? -0.151 -0.050 8.088 1.00 97.56 95 PHE A CA 1
ATOM 672 C C . PHE A 1 95 ? -1.188 -0.211 9.195 1.00 97.56 95 PHE A C 1
ATOM 674 O O . PHE A 1 95 ? -2.203 -0.883 9.014 1.00 97.56 95 PHE A O 1
ATOM 681 N N . ALA A 1 96 ? -0.926 0.390 10.352 1.00 97.06 96 ALA A N 1
ATOM 682 C CA . ALA A 1 96 ? -1.833 0.322 11.487 1.00 97.06 96 ALA A CA 1
ATOM 683 C C . ALA A 1 96 ? -2.850 1.466 11.430 1.00 97.06 96 ALA A C 1
ATOM 685 O O . ALA A 1 96 ? -2.482 2.617 11.194 1.00 97.06 96 ALA A O 1
ATOM 686 N N . PHE A 1 97 ? -4.112 1.160 11.706 1.00 95.62 97 PHE A N 1
ATOM 687 C CA . PHE A 1 97 ? -5.160 2.155 11.916 1.00 95.62 97 PHE A CA 1
ATOM 688 C C . PHE A 1 97 ? -6.029 1.757 13.110 1.00 95.62 97 PHE A C 1
ATOM 690 O O . PHE A 1 97 ? -5.945 0.630 13.595 1.00 95.62 97 PHE A O 1
ATOM 697 N N . THR A 1 98 ? -6.843 2.688 13.602 1.00 94.38 98 THR A N 1
ATOM 698 C CA . THR A 1 98 ? -7.718 2.453 14.754 1.00 94.38 98 THR A CA 1
ATOM 699 C C . THR A 1 98 ? -9.161 2.696 14.357 1.00 94.38 98 THR A C 1
ATOM 701 O O . THR A 1 98 ? -9.482 3.772 13.847 1.00 94.38 98 THR A O 1
ATOM 704 N N . ASP A 1 99 ? -10.028 1.733 14.650 1.00 92.56 99 ASP A N 1
ATOM 705 C CA . ASP A 1 99 ? -11.462 1.955 14.662 1.00 92.56 99 ASP A CA 1
ATOM 706 C C . ASP A 1 99 ? -11.904 2.496 16.024 1.00 92.56 99 ASP A C 1
ATOM 708 O O . ASP A 1 99 ? -11.655 1.898 17.073 1.00 92.56 99 ASP A O 1
ATOM 712 N N . VAL A 1 100 ? -12.533 3.669 16.001 1.00 84.50 100 VAL A N 1
ATOM 713 C CA . VAL A 1 100 ? -13.063 4.360 17.184 1.00 84.50 100 VAL A CA 1
ATOM 714 C C . VAL A 1 100 ? -14.588 4.279 17.270 1.00 84.50 100 VAL A C 1
ATOM 716 O O . VAL A 1 100 ? -15.162 4.741 18.255 1.00 84.50 100 VAL A O 1
ATOM 719 N N . ASN A 1 101 ? -15.251 3.711 16.259 1.00 76.31 101 ASN A N 1
ATOM 720 C CA . ASN A 1 101 ? -16.700 3.591 16.224 1.00 76.31 101 ASN A CA 1
ATOM 721 C C . ASN A 1 101 ? -17.131 2.288 16.909 1.00 76.31 101 ASN A C 1
ATOM 723 O O . ASN A 1 101 ? -16.670 1.217 16.519 1.00 76.31 101 ASN A O 1
ATOM 727 N N . PRO A 1 102 ? -18.034 2.337 17.906 1.00 56.50 102 PRO A N 1
ATOM 728 C CA . PRO A 1 102 ? -18.685 1.142 18.431 1.00 56.50 102 PRO A CA 1
ATOM 729 C C . PRO A 1 102 ? -19.345 0.352 17.296 1.00 56.50 102 PRO A C 1
ATOM 731 O O . PRO A 1 102 ? -20.055 0.941 16.481 1.00 56.50 102 PRO A O 1
ATOM 734 N N . ILE A 1 103 ? -19.160 -0.972 17.274 1.00 58.72 103 ILE A N 1
ATOM 735 C CA . ILE A 1 103 ? -20.021 -1.859 16.482 1.00 58.72 103 ILE A CA 1
ATOM 736 C C . ILE A 1 103 ? -21.463 -1.645 16.953 1.00 58.72 103 ILE A C 1
ATOM 738 O O . ILE A 1 103 ? -21.772 -1.881 18.123 1.00 58.72 103 ILE A O 1
ATOM 742 N N . GLY A 1 104 ? -22.289 -1.097 16.058 1.00 51.50 104 GLY A N 1
ATOM 743 C CA . GLY A 1 104 ? -23.722 -0.883 16.272 1.00 51.50 104 GLY A CA 1
ATOM 744 C C . GLY A 1 104 ? -24.512 -2.180 16.301 1.00 51.50 104 GLY A C 1
ATOM 745 O O . GLY A 1 104 ? -24.080 -3.152 15.639 1.00 51.50 104 GLY A O 1
#

Foldseek 3Di:
DAQVHFWKKWKDKQPHTFDDIDTFPFDVVVVGGDDDDGDDQDAFFKMKIKIFTADWDDPPDPVRTHKDWFCFDADPNHTQPPRTDIGRDTTIDITMDGDPDHRD